Protein AF-A0A249N153-F1 (afdb_monomer)

Sequence (161 aa):
MHDLHKDFGGEIFDYTAVVDGDIEKYAGGYDWPVHRGAMLGWDNTARRLTDSRIFHGATPYGFRRWVKTILEQETRFNPGPESLMFINAWNEWAEGTYLEPDQRWGTSNLEAFASGVQAVPGIRTVRWPRARRCNPKSRPRLRGSDPVRPKRCCDLPACLA

Structure (mmCIF, N/CA/C/O backbone):
data_AF-A0A249N153-F1
#
_entry.id   AF-A0A249N153-F1
#
loop_
_atom_site.group_PDB
_atom_site.id
_atom_site.type_symbol
_atom_site.label_atom_id
_atom_site.label_alt_id
_atom_site.label_comp_id
_atom_site.label_asym_id
_atom_site.label_entity_id
_atom_site.label_seq_id
_atom_site.pdbx_PDB_ins_code
_atom_site.Cartn_x
_atom_site.Cartn_y
_atom_site.Cartn_z
_atom_site.occupancy
_atom_site.B_iso_or_equiv
_atom_site.auth_seq_id
_atom_site.auth_comp_id
_atom_site.auth_asym_id
_atom_site.auth_atom_id
_atom_site.pdbx_PDB_model_num
ATOM 1 N N . MET A 1 1 ? 6.249 -2.467 -20.787 1.00 59.00 1 MET A N 1
ATOM 2 C CA . MET A 1 1 ? 7.357 -3.148 -20.092 1.00 59.00 1 MET A CA 1
ATOM 3 C C . MET A 1 1 ? 8.399 -3.442 -21.153 1.00 59.00 1 MET A C 1
ATOM 5 O O . MET A 1 1 ? 8.244 -4.424 -21.858 1.00 59.00 1 MET A O 1
ATOM 9 N N . HIS A 1 2 ? 9.320 -2.509 -21.405 1.00 57.16 2 HIS A N 1
ATOM 10 C CA . HIS A 1 2 ? 10.109 -2.532 -22.647 1.00 57.16 2 HIS A CA 1
ATOM 11 C C . HIS A 1 2 ? 11.607 -2.816 -22.456 1.00 57.16 2 HIS A C 1
ATOM 13 O O . HIS A 1 2 ? 12.283 -2.985 -23.459 1.00 57.16 2 HIS A O 1
ATOM 19 N N . ASP A 1 3 ? 12.094 -2.995 -21.220 1.00 81.19 3 ASP A N 1
ATOM 20 C CA . ASP A 1 3 ? 13.538 -3.125 -20.941 1.00 81.19 3 ASP A CA 1
ATOM 21 C C . ASP A 1 3 ? 13.886 -4.305 -20.012 1.00 81.19 3 ASP A C 1
ATOM 23 O O . ASP A 1 3 ? 14.708 -4.181 -19.105 1.00 81.19 3 ASP A O 1
ATOM 27 N N . LEU A 1 4 ? 13.252 -5.467 -20.195 1.00 90.56 4 LEU A N 1
ATOM 28 C CA . LEU A 1 4 ? 13.702 -6.678 -19.498 1.00 90.56 4 LEU A CA 1
ATOM 29 C C . LEU A 1 4 ? 14.951 -7.252 -20.168 1.00 90.56 4 LEU A C 1
ATOM 31 O O . LEU A 1 4 ? 15.098 -7.205 -21.390 1.00 90.56 4 LEU A O 1
ATOM 35 N N . HIS A 1 5 ? 15.843 -7.833 -19.362 1.00 92.94 5 HIS A N 1
ATOM 36 C CA . HIS A 1 5 ? 16.982 -8.576 -19.889 1.00 92.94 5 HIS A CA 1
ATOM 37 C C . HIS A 1 5 ? 16.489 -9.704 -20.811 1.00 92.94 5 HIS A C 1
ATOM 39 O O . HIS A 1 5 ? 15.497 -10.363 -20.513 1.00 92.94 5 HIS A O 1
ATOM 45 N N . LYS A 1 6 ? 17.196 -9.963 -21.915 1.00 94.12 6 LYS A N 1
ATOM 46 C CA . LYS A 1 6 ? 16.813 -10.9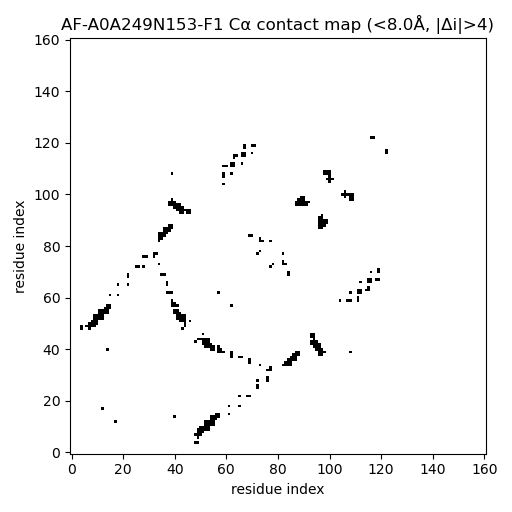94 -22.901 1.00 94.12 6 LYS A CA 1
ATOM 47 C C . LYS A 1 6 ? 16.638 -12.397 -22.295 1.00 94.12 6 LYS A C 1
ATOM 49 O O . LYS A 1 6 ? 15.819 -13.170 -22.770 1.00 94.12 6 LYS A O 1
ATOM 54 N N . ASP A 1 7 ? 17.391 -12.679 -21.234 1.00 95.50 7 ASP A N 1
ATOM 55 C CA . ASP A 1 7 ? 17.385 -13.952 -20.504 1.00 95.50 7 ASP A CA 1
ATOM 56 C C . ASP A 1 7 ? 16.558 -13.856 -19.206 1.00 95.50 7 ASP A C 1
ATOM 58 O O . ASP A 1 7 ? 16.895 -14.473 -18.197 1.00 95.50 7 ASP A O 1
ATOM 62 N N . PHE A 1 8 ? 15.532 -13.000 -19.174 1.00 96.25 8 PHE A N 1
ATOM 63 C CA . PHE A 1 8 ? 14.661 -12.850 -18.011 1.00 96.25 8 PHE A CA 1
ATOM 64 C C . PHE A 1 8 ? 13.898 -14.152 -17.729 1.00 96.25 8 PHE A C 1
ATOM 66 O O . PHE A 1 8 ? 13.105 -14.605 -18.552 1.00 96.25 8 PHE A O 1
ATOM 73 N N . GLY A 1 9 ? 14.130 -14.726 -16.550 1.00 95.88 9 GLY A N 1
ATOM 74 C CA . GLY A 1 9 ? 13.451 -15.918 -16.034 1.00 95.88 9 GLY A CA 1
ATOM 75 C C . GLY A 1 9 ? 12.702 -15.668 -14.723 1.00 95.88 9 GLY A C 1
ATOM 76 O O . GLY A 1 9 ? 12.300 -16.622 -14.065 1.00 95.88 9 GLY A O 1
ATOM 77 N N . GLY A 1 10 ? 12.559 -14.401 -14.331 1.00 96.19 10 GLY A N 1
ATOM 78 C CA . GLY A 1 10 ? 11.884 -13.982 -13.113 1.00 96.19 10 GLY A CA 1
ATOM 79 C C . GLY A 1 10 ? 10.358 -14.048 -13.199 1.00 96.19 10 GLY A C 1
ATOM 80 O O . GLY A 1 10 ? 9.770 -14.479 -14.191 1.00 96.19 10 GLY A O 1
ATOM 81 N N . GLU A 1 11 ? 9.703 -13.568 -12.146 1.00 97.25 11 GLU A N 1
ATOM 82 C CA . GLU A 1 11 ? 8.247 -13.621 -12.004 1.00 97.25 11 GLU A CA 1
ATOM 83 C C . GLU A 1 11 ? 7.636 -12.222 -12.137 1.00 97.25 11 GLU A C 1
ATOM 85 O O . GLU A 1 11 ? 8.125 -11.249 -11.552 1.00 97.25 11 GLU A O 1
ATOM 90 N N . ILE A 1 12 ? 6.536 -12.123 -12.885 1.00 97.06 12 ILE A N 1
ATOM 91 C CA . ILE A 1 12 ? 5.768 -10.887 -13.043 1.00 97.06 12 ILE A CA 1
ATOM 92 C C . ILE A 1 12 ? 4.355 -11.141 -12.530 1.00 97.06 12 ILE A C 1
ATOM 94 O O . ILE A 1 12 ? 3.633 -11.987 -13.052 1.00 97.06 12 ILE A O 1
ATOM 98 N N . PHE A 1 13 ? 3.967 -10.384 -11.513 1.00 97.62 13 PHE A N 1
ATOM 99 C CA . PHE A 1 13 ? 2.665 -10.444 -10.870 1.00 97.62 13 PHE A CA 1
ATOM 100 C C . PHE A 1 13 ? 1.839 -9.215 -11.239 1.00 97.62 13 PHE A C 1
ATOM 102 O O . PHE A 1 13 ? 2.376 -8.114 -11.379 1.00 97.62 13 PHE A O 1
ATOM 109 N N . ASP A 1 14 ? 0.525 -9.384 -11.347 1.00 98.06 14 ASP A N 1
ATOM 110 C CA . ASP A 1 14 ? -0.400 -8.256 -11.401 1.00 98.06 14 ASP A CA 1
ATOM 111 C C . ASP A 1 14 ? -0.612 -7.711 -9.982 1.00 98.06 14 ASP A C 1
ATOM 113 O O . ASP A 1 14 ? -1.054 -8.425 -9.079 1.00 98.06 14 ASP A O 1
ATOM 117 N N . TYR A 1 15 ? -0.276 -6.439 -9.770 1.00 98.25 15 TYR A N 1
ATOM 118 C CA . TYR A 1 15 ? -0.401 -5.795 -8.465 1.00 98.25 15 TYR A CA 1
ATOM 119 C C . TYR A 1 15 ? -1.853 -5.760 -7.972 1.00 98.25 15 TYR A C 1
ATOM 121 O O . TYR A 1 15 ? -2.104 -5.963 -6.787 1.00 98.25 15 TYR A O 1
ATOM 129 N N . THR A 1 16 ? -2.819 -5.536 -8.865 1.00 97.94 16 THR A N 1
ATOM 130 C CA . THR A 1 16 ? -4.242 -5.486 -8.504 1.00 97.94 16 THR A CA 1
ATOM 131 C C . THR A 1 16 ? -4.735 -6.856 -8.061 1.00 97.94 16 THR A C 1
ATOM 133 O O . THR A 1 16 ? -5.413 -6.944 -7.042 1.00 97.94 16 THR A O 1
ATOM 136 N N . ALA A 1 17 ? -4.329 -7.927 -8.746 1.00 98.19 17 ALA A N 1
ATOM 137 C CA . ALA A 1 17 ? -4.665 -9.293 -8.345 1.00 98.19 17 ALA A CA 1
ATOM 138 C C . ALA A 1 17 ? -4.102 -9.650 -6.958 1.00 98.19 17 ALA A C 1
ATOM 140 O O . ALA A 1 17 ? -4.760 -10.335 -6.178 1.00 98.19 17 ALA A O 1
ATOM 141 N N . VAL A 1 18 ? -2.907 -9.157 -6.621 1.00 97.75 18 VAL A N 1
ATOM 142 C CA . VAL A 1 18 ? -2.303 -9.345 -5.291 1.00 97.75 18 VAL A CA 1
ATOM 143 C C . VAL A 1 18 ? -3.091 -8.597 -4.215 1.00 97.75 18 VAL A C 1
ATOM 145 O O . VAL A 1 18 ? -3.376 -9.168 -3.164 1.00 97.75 18 VAL A O 1
ATOM 148 N N . VAL A 1 19 ? -3.473 -7.343 -4.483 1.00 98.12 19 VAL A N 1
ATOM 149 C CA . VAL A 1 19 ? -4.326 -6.546 -3.586 1.00 98.12 19 VAL A CA 1
ATOM 150 C C . VAL A 1 19 ? -5.670 -7.240 -3.367 1.00 98.12 19 VAL A C 1
ATOM 152 O O . VAL A 1 19 ? -6.106 -7.389 -2.228 1.00 98.12 19 VAL A O 1
ATOM 155 N N . ASP A 1 20 ? -6.321 -7.678 -4.443 1.00 98.19 20 ASP A N 1
ATOM 156 C CA . ASP A 1 20 ? -7.626 -8.335 -4.381 1.00 98.19 20 ASP A CA 1
ATOM 157 C C . ASP A 1 20 ? -7.546 -9.662 -3.620 1.00 98.19 20 ASP A C 1
ATOM 159 O O . ASP A 1 20 ? -8.369 -9.907 -2.738 1.00 98.19 20 ASP A O 1
ATOM 163 N N . GLY A 1 21 ? -6.505 -10.461 -3.873 1.00 97.88 21 GLY A N 1
ATOM 164 C CA . GLY A 1 21 ? -6.262 -11.710 -3.157 1.00 97.88 21 GLY A CA 1
ATOM 165 C C . GLY A 1 21 ? -6.005 -11.513 -1.660 1.00 97.88 21 GLY A C 1
ATOM 166 O O . GLY A 1 21 ? -6.529 -12.277 -0.851 1.00 97.88 21 GLY A O 1
ATOM 167 N N . ASP A 1 22 ? -5.245 -10.484 -1.261 1.00 96.69 22 ASP A N 1
ATOM 168 C CA . ASP A 1 22 ? -5.065 -10.144 0.161 1.00 96.69 22 ASP A CA 1
ATOM 169 C C . ASP A 1 22 ? -6.391 -9.728 0.811 1.00 96.69 22 ASP A C 1
ATOM 171 O O . ASP A 1 22 ? -6.743 -10.219 1.884 1.00 96.69 22 ASP A O 1
ATOM 175 N N . ILE A 1 23 ? -7.157 -8.857 0.149 1.00 96.81 23 ILE A N 1
ATOM 176 C CA . ILE A 1 23 ? -8.448 -8.378 0.653 1.00 96.81 23 ILE A CA 1
ATOM 177 C C . ILE A 1 23 ? -9.431 -9.537 0.836 1.00 96.81 23 ILE A C 1
ATOM 179 O O . ILE A 1 23 ? -10.084 -9.620 1.881 1.00 96.81 23 ILE A O 1
ATOM 183 N N . GLU A 1 24 ? -9.545 -10.411 -0.164 1.00 97.25 24 GLU A N 1
ATOM 184 C CA . GLU A 1 24 ? -10.463 -11.550 -0.160 1.00 97.25 24 GLU A CA 1
ATOM 185 C C . GLU A 1 24 ? -10.084 -12.566 0.916 1.00 97.25 24 GLU A C 1
ATOM 187 O O . GLU A 1 24 ? -10.941 -12.976 1.702 1.00 97.25 24 GLU A O 1
ATOM 192 N N . LYS A 1 25 ? -8.791 -12.901 1.021 1.00 95.00 25 LYS A N 1
ATOM 193 C CA . LYS A 1 25 ? -8.272 -13.859 2.005 1.00 95.00 25 LYS A CA 1
ATOM 194 C C . LYS A 1 25 ? -8.699 -13.530 3.436 1.00 95.00 25 LYS A C 1
ATOM 196 O O . LYS A 1 25 ? -8.929 -14.443 4.223 1.00 95.00 25 LYS A O 1
ATOM 201 N N . TYR A 1 26 ? -8.813 -12.245 3.767 1.00 93.75 26 TYR A N 1
ATOM 202 C CA . TYR A 1 26 ? -9.127 -11.775 5.118 1.00 93.75 26 TYR A CA 1
ATOM 203 C C . TYR A 1 26 ? -10.515 -11.135 5.245 1.00 93.75 26 TYR A C 1
ATOM 205 O O . TYR A 1 26 ? -10.825 -10.493 6.251 1.00 93.75 26 TYR A O 1
ATOM 213 N N . ALA A 1 27 ? -11.392 -11.326 4.255 1.00 94.38 27 ALA A N 1
ATOM 214 C CA . ALA A 1 27 ? -12.756 -10.798 4.283 1.00 94.38 27 ALA A CA 1
ATOM 215 C C . ALA A 1 27 ? -13.592 -11.348 5.454 1.00 94.38 27 ALA A C 1
ATOM 217 O O . ALA A 1 27 ? -14.463 -10.641 5.968 1.00 94.38 27 ALA A O 1
ATOM 218 N N . GLY A 1 28 ? -13.311 -12.584 5.882 1.00 94.00 28 GLY A N 1
ATOM 219 C CA . GLY A 1 28 ? -13.979 -13.265 6.996 1.00 94.00 28 GLY A CA 1
ATOM 220 C C . GLY A 1 28 ? -13.344 -13.049 8.375 1.00 94.00 28 GLY A C 1
ATOM 221 O O . GLY A 1 28 ? -13.885 -13.553 9.355 1.00 94.00 28 GLY A O 1
ATOM 222 N N . GLY A 1 29 ? -12.235 -12.309 8.468 1.00 90.75 29 GLY A N 1
ATOM 223 C CA . GLY A 1 29 ? -11.448 -12.170 9.694 1.00 90.75 29 GLY A CA 1
ATOM 224 C C . GLY A 1 29 ? -10.289 -13.164 9.779 1.00 90.75 29 GLY A C 1
ATOM 225 O O . GLY A 1 29 ? -9.799 -13.645 8.756 1.00 90.75 29 GLY A O 1
ATOM 226 N N . TYR A 1 30 ? -9.825 -13.429 11.000 1.00 84.62 30 TYR A N 1
ATOM 227 C CA . TYR A 1 30 ? -8.626 -14.219 11.277 1.00 84.62 30 TYR A CA 1
ATOM 228 C C . TYR A 1 30 ? -8.856 -15.136 12.485 1.00 84.62 30 TYR A C 1
ATOM 230 O O . TYR A 1 30 ? -9.528 -14.737 13.435 1.00 84.62 30 TYR A O 1
ATOM 238 N N . ASP A 1 31 ? -8.240 -16.320 12.487 1.00 87.44 31 ASP A N 1
ATOM 239 C CA . ASP A 1 31 ? -8.285 -17.245 13.634 1.00 87.44 31 ASP A CA 1
ATOM 240 C C . ASP A 1 31 ? -7.428 -16.757 14.824 1.00 87.44 31 ASP A C 1
ATOM 242 O O . ASP A 1 31 ? -7.630 -17.163 15.968 1.00 87.44 31 ASP A O 1
ATOM 246 N N . TRP A 1 32 ? -6.469 -15.866 14.561 1.00 87.81 32 TRP A N 1
ATOM 247 C CA . TRP A 1 32 ? -5.619 -15.181 15.538 1.00 87.81 32 TRP A CA 1
ATOM 248 C C . TRP A 1 32 ? -5.360 -13.741 15.072 1.00 87.81 32 TRP A C 1
ATOM 250 O O . TRP A 1 32 ? -5.467 -13.478 13.875 1.00 87.81 32 TRP A O 1
ATOM 260 N N . PRO A 1 33 ? -4.988 -12.797 15.958 1.00 85.12 33 PRO A N 1
ATOM 261 C CA . PRO A 1 33 ? -4.707 -11.424 15.545 1.00 85.12 33 PRO A CA 1
ATOM 262 C C . PRO A 1 33 ? -3.607 -11.361 14.475 1.00 85.12 33 PRO A C 1
ATOM 264 O O . PRO A 1 33 ? -2.473 -11.790 14.700 1.00 85.12 33 PRO A O 1
ATOM 267 N N . VAL A 1 34 ? -3.947 -10.826 13.301 1.00 89.19 34 VAL A N 1
ATOM 268 C CA . VAL A 1 34 ? -3.014 -10.574 12.194 1.00 89.19 34 VAL A CA 1
ATOM 269 C C . VAL A 1 34 ? -3.011 -9.085 11.891 1.00 89.19 34 VAL A C 1
ATOM 271 O O . VAL A 1 34 ? -4.026 -8.540 11.471 1.00 89.19 34 VAL A O 1
ATOM 274 N N . HIS A 1 35 ? -1.848 -8.454 12.034 1.00 92.69 35 HIS A N 1
ATOM 275 C CA . HIS A 1 35 ? -1.616 -7.081 11.597 1.00 92.69 35 HIS A CA 1
ATOM 276 C C . HIS A 1 35 ? -0.980 -7.097 10.212 1.00 92.69 35 HIS A C 1
ATOM 278 O O . HIS A 1 35 ? 0.125 -7.613 10.022 1.00 92.69 35 HIS A O 1
ATOM 284 N N . ARG A 1 36 ? -1.691 -6.559 9.225 1.00 94.56 36 ARG A N 1
ATOM 285 C CA . ARG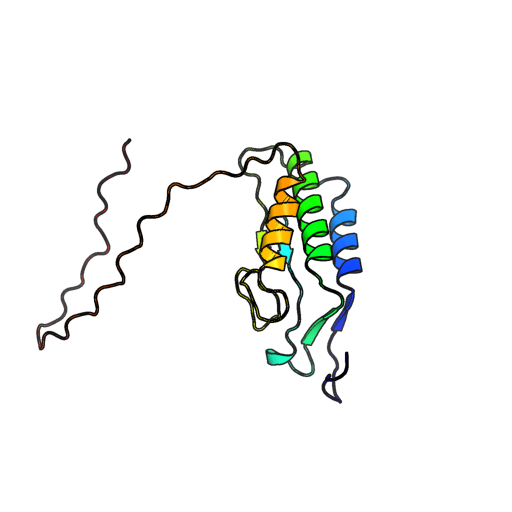 A 1 36 ? -1.266 -6.614 7.823 1.00 94.56 36 ARG A CA 1
ATOM 286 C C . ARG A 1 36 ? -0.412 -5.427 7.432 1.00 94.56 36 ARG A C 1
ATOM 288 O O . ARG A 1 36 ? -0.384 -4.400 8.108 1.00 94.56 36 ARG A O 1
ATOM 295 N N . GLY A 1 37 ? 0.269 -5.572 6.303 1.00 95.69 37 GLY A N 1
ATOM 296 C CA . GLY A 1 37 ? 0.970 -4.469 5.679 1.00 95.69 37 GLY A CA 1
ATOM 297 C C . GLY A 1 37 ? 0.674 -4.343 4.199 1.00 95.69 37 GLY A C 1
ATOM 298 O O . GLY A 1 37 ? 0.362 -5.326 3.536 1.00 95.69 37 GLY A O 1
ATOM 299 N N . ALA A 1 38 ? 0.795 -3.117 3.699 1.00 97.94 38 ALA A N 1
ATOM 300 C CA . ALA A 1 38 ? 0.706 -2.813 2.277 1.00 97.94 38 ALA A CA 1
ATOM 301 C C . ALA A 1 38 ? 2.080 -2.407 1.737 1.00 97.94 38 ALA A C 1
ATOM 303 O O . ALA A 1 38 ? 2.860 -1.738 2.422 1.00 97.94 38 ALA A O 1
ATOM 304 N N . MET 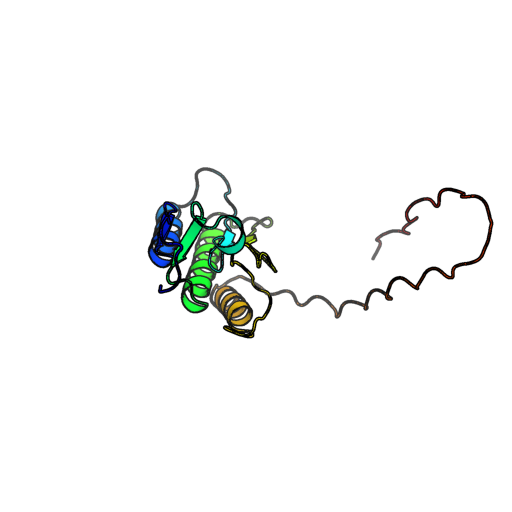A 1 39 ? 2.346 -2.771 0.485 1.00 97.38 39 MET A N 1
ATOM 305 C CA . MET A 1 39 ? 3.480 -2.263 -0.288 1.00 97.38 39 MET A CA 1
ATOM 306 C C . MET A 1 39 ? 2.996 -1.391 -1.444 1.00 97.38 39 MET A C 1
ATOM 308 O O . MET A 1 39 ? 1.863 -1.538 -1.903 1.00 97.38 39 MET A O 1
ATOM 312 N N . LEU A 1 40 ? 3.844 -0.483 -1.921 1.00 97.19 40 LEU A N 1
ATOM 313 C CA . LEU A 1 40 ? 3.476 0.500 -2.948 1.00 97.19 40 LEU A CA 1
ATOM 314 C C . LEU A 1 40 ? 3.699 -0.007 -4.373 1.00 97.19 40 LEU A C 1
ATOM 316 O O . LEU A 1 40 ? 3.134 0.534 -5.317 1.00 97.19 40 LEU A O 1
ATOM 320 N N . GLY A 1 41 ? 4.519 -1.041 -4.504 1.00 96.50 41 GLY A N 1
ATOM 321 C CA . GLY A 1 41 ? 4.935 -1.692 -5.734 1.00 96.50 41 GLY A CA 1
ATOM 322 C C . GLY A 1 41 ? 6.040 -2.682 -5.396 1.00 96.50 41 GLY A C 1
ATOM 323 O O . GLY A 1 41 ? 6.341 -2.881 -4.221 1.00 96.50 41 GLY A O 1
ATOM 324 N N . TRP A 1 42 ? 6.623 -3.317 -6.404 1.00 97.31 42 TRP A N 1
ATOM 325 C CA . TRP A 1 42 ? 7.848 -4.086 -6.224 1.00 97.31 42 TRP A CA 1
ATOM 326 C C . TRP A 1 42 ? 8.502 -4.318 -7.582 1.00 97.31 42 TRP A C 1
ATOM 328 O O . TRP A 1 42 ? 7.852 -4.795 -8.511 1.00 97.31 42 TRP A O 1
ATOM 338 N N . ASP A 1 43 ? 9.774 -3.984 -7.701 1.00 96.12 43 ASP A N 1
ATOM 339 C CA . ASP A 1 43 ? 10.618 -4.298 -8.845 1.00 96.12 43 ASP A CA 1
ATOM 340 C C . ASP A 1 43 ? 12.070 -4.330 -8.368 1.00 96.12 43 ASP A C 1
ATOM 342 O O . ASP A 1 43 ? 12.647 -3.301 -8.015 1.00 96.12 43 ASP A O 1
ATOM 346 N N . ASN A 1 44 ? 12.658 -5.524 -8.343 1.00 96.12 44 ASN A N 1
ATOM 347 C CA . ASN A 1 44 ? 14.038 -5.722 -7.908 1.00 96.12 44 ASN A CA 1
ATOM 348 C C . ASN A 1 44 ? 14.982 -6.151 -9.033 1.00 96.12 44 ASN A C 1
ATOM 350 O O . ASN A 1 44 ? 16.059 -6.704 -8.781 1.00 96.12 44 ASN A O 1
ATOM 354 N N . THR A 1 45 ? 14.612 -5.841 -10.279 1.00 95.25 45 THR A N 1
ATOM 355 C CA . THR A 1 45 ? 15.462 -6.019 -11.468 1.00 95.25 45 THR A CA 1
ATOM 356 C C . THR A 1 45 ? 16.828 -5.355 -11.304 1.00 95.25 45 THR A C 1
ATOM 358 O O . THR A 1 45 ? 17.833 -5.939 -11.697 1.00 95.25 45 THR A O 1
ATOM 361 N N . ALA A 1 46 ? 16.908 -4.197 -10.639 1.00 92.50 46 ALA A N 1
ATOM 362 C CA . ALA A 1 46 ? 18.170 -3.497 -10.387 1.00 92.50 46 ALA A CA 1
ATOM 363 C C . ALA A 1 46 ? 19.197 -4.332 -9.593 1.00 92.50 46 ALA A C 1
ATOM 365 O O . ALA A 1 46 ? 20.401 -4.150 -9.767 1.00 92.50 46 ALA A O 1
ATOM 366 N N . ARG A 1 47 ? 18.738 -5.247 -8.727 1.00 93.88 47 ARG A N 1
ATOM 367 C CA . ARG A 1 47 ? 19.601 -6.130 -7.921 1.00 93.88 47 ARG A CA 1
ATOM 368 C C . ARG A 1 47 ? 19.718 -7.537 -8.496 1.00 93.88 47 ARG A C 1
ATOM 370 O O . ARG A 1 47 ? 20.765 -8.161 -8.350 1.00 93.88 47 ARG A O 1
ATOM 377 N N . ARG A 1 48 ? 18.638 -8.053 -9.088 1.00 94.62 48 ARG A N 1
ATOM 378 C CA . ARG A 1 48 ? 18.516 -9.472 -9.460 1.00 94.62 48 ARG A CA 1
ATOM 379 C C . ARG A 1 48 ? 18.534 -9.740 -10.961 1.00 94.62 48 ARG A C 1
ATOM 381 O O . ARG A 1 48 ? 18.683 -10.894 -11.347 1.00 94.62 48 ARG A O 1
ATOM 388 N N . LEU A 1 49 ? 18.424 -8.700 -11.788 1.00 93.69 49 LEU A N 1
ATOM 389 C CA . LEU A 1 49 ? 18.433 -8.742 -13.253 1.00 93.69 49 LEU A CA 1
ATOM 390 C C . LEU A 1 49 ? 17.471 -9.786 -13.839 1.00 93.69 49 LEU A C 1
ATOM 392 O O . LEU A 1 49 ? 16.316 -9.476 -14.106 1.00 93.69 49 LEU A O 1
ATOM 396 N N . THR A 1 50 ? 17.953 -11.007 -14.068 1.00 96.00 50 THR A N 1
ATOM 397 C CA . THR A 1 50 ? 17.222 -12.085 -14.741 1.00 96.00 50 THR A CA 1
ATOM 398 C C . THR A 1 50 ? 16.324 -12.897 -13.816 1.00 96.00 50 THR A C 1
ATOM 400 O O . THR A 1 50 ? 15.385 -13.508 -14.310 1.00 96.00 50 THR A O 1
ATOM 403 N N . ASP A 1 51 ? 16.580 -12.897 -12.507 1.00 96.19 51 ASP A N 1
ATOM 404 C CA . ASP A 1 51 ? 15.833 -13.664 -11.496 1.00 96.19 51 ASP A CA 1
ATOM 405 C C . ASP A 1 51 ? 15.125 -12.719 -10.510 1.00 96.19 51 ASP A C 1
ATOM 407 O O . ASP A 1 51 ? 15.255 -12.808 -9.287 1.00 96.19 51 ASP A O 1
ATOM 411 N N . SER A 1 52 ? 14.452 -11.705 -11.052 1.00 96.19 52 SER A N 1
ATOM 412 C CA . SER A 1 52 ? 13.752 -10.686 -10.274 1.00 96.19 52 SER A CA 1
ATOM 413 C C . SER A 1 52 ? 12.264 -10.993 -10.126 1.00 96.19 52 SER A C 1
ATOM 415 O O . SER A 1 52 ? 11.677 -11.767 -10.879 1.00 96.19 52 SER A O 1
ATOM 417 N N . ARG A 1 53 ? 11.624 -10.318 -9.176 1.00 96.62 53 ARG A N 1
ATOM 418 C CA . ARG A 1 53 ? 10.170 -10.273 -9.035 1.00 96.62 53 ARG A CA 1
ATOM 419 C C . ARG A 1 53 ? 9.683 -8.874 -9.343 1.00 96.62 53 ARG A C 1
ATOM 421 O O . ARG A 1 53 ? 10.286 -7.902 -8.890 1.00 96.62 53 ARG A O 1
ATOM 428 N N . ILE A 1 54 ? 8.597 -8.783 -10.098 1.00 97.31 54 ILE A N 1
ATOM 429 C CA . ILE A 1 54 ? 8.011 -7.514 -10.518 1.00 97.31 54 ILE A CA 1
ATOM 430 C C . ILE A 1 54 ? 6.511 -7.560 -10.260 1.00 97.31 54 ILE A C 1
ATOM 432 O O . ILE A 1 54 ? 5.837 -8.498 -10.668 1.00 97.31 54 ILE A O 1
ATOM 436 N N . PHE A 1 55 ? 5.979 -6.537 -9.605 1.00 97.50 55 PHE A N 1
ATOM 437 C CA . PHE A 1 55 ? 4.552 -6.356 -9.374 1.00 97.50 55 PHE A CA 1
ATOM 438 C C . PHE A 1 55 ? 4.083 -5.213 -10.267 1.00 97.50 55 PHE A C 1
ATOM 440 O O . PHE A 1 55 ? 4.228 -4.028 -9.960 1.00 97.50 55 PHE A O 1
ATOM 447 N N . HIS A 1 56 ? 3.569 -5.590 -11.430 1.00 96.75 56 HIS A N 1
ATOM 448 C CA . HIS A 1 56 ? 3.198 -4.676 -12.492 1.00 96.75 56 HIS A CA 1
ATOM 449 C C . HIS A 1 56 ? 1.824 -4.043 -12.232 1.00 96.75 56 HIS A C 1
ATOM 451 O O . HIS A 1 56 ? 0.920 -4.676 -11.695 1.00 96.75 56 HIS A O 1
ATOM 457 N N . GLY A 1 57 ? 1.656 -2.780 -12.634 1.00 96.38 57 GLY A N 1
ATOM 458 C CA . GLY A 1 57 ? 0.395 -2.045 -12.463 1.00 96.38 57 GLY A CA 1
ATOM 459 C C . GLY A 1 57 ? 0.220 -1.369 -11.099 1.00 96.38 57 GLY A C 1
ATOM 460 O O . GLY A 1 57 ? -0.854 -0.843 -10.811 1.00 96.38 57 GLY A O 1
ATOM 461 N N . ALA A 1 58 ? 1.264 -1.336 -10.269 1.00 97.00 58 ALA A N 1
ATOM 462 C CA . ALA A 1 58 ? 1.229 -0.626 -8.999 1.00 97.00 58 ALA A CA 1
ATOM 463 C C . ALA A 1 58 ? 1.063 0.893 -9.205 1.00 97.00 58 ALA A C 1
ATOM 465 O O . ALA A 1 58 ? 1.762 1.514 -10.013 1.00 97.00 58 ALA A O 1
ATOM 466 N N . THR A 1 59 ? 0.111 1.492 -8.488 1.00 97.62 59 THR A N 1
ATOM 467 C CA . THR A 1 59 ? -0.216 2.925 -8.567 1.00 97.62 59 THR A CA 1
ATOM 468 C C . THR A 1 59 ? -0.580 3.471 -7.186 1.00 97.62 59 THR A C 1
ATOM 470 O O . T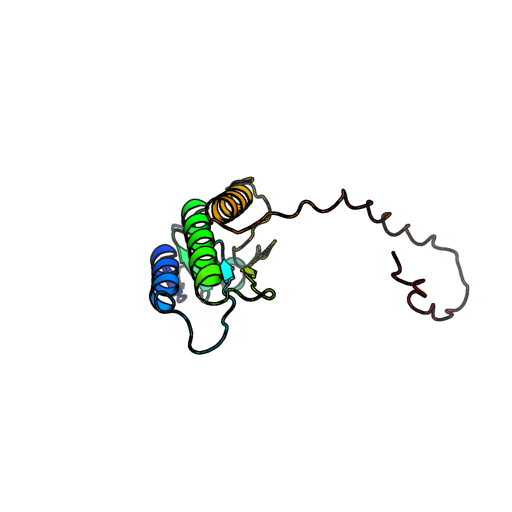HR A 1 59 ? -1.082 2.709 -6.351 1.00 97.62 59 THR A O 1
ATOM 473 N N . PRO A 1 60 ? -0.455 4.794 -6.952 1.00 97.94 60 PRO A N 1
ATOM 474 C CA . PRO A 1 60 ? -0.954 5.416 -5.723 1.00 97.94 60 PRO A CA 1
ATOM 475 C C . PRO A 1 60 ? -2.443 5.122 -5.465 1.00 97.94 60 PRO A C 1
ATOM 477 O O . PRO A 1 60 ? -2.864 4.976 -4.320 1.00 97.94 60 PRO A O 1
ATOM 480 N N . TYR A 1 61 ? -3.249 4.972 -6.524 1.00 97.81 61 TYR A N 1
ATOM 481 C CA . TYR A 1 61 ? -4.662 4.601 -6.414 1.00 97.81 61 TYR A CA 1
ATOM 482 C C . TYR A 1 61 ? -4.856 3.178 -5.869 1.00 97.81 61 TYR A C 1
ATOM 484 O O . TYR A 1 61 ? -5.621 2.980 -4.921 1.00 97.81 61 TYR A O 1
ATOM 492 N N . GLY A 1 62 ? -4.141 2.197 -6.432 1.00 98.06 62 GLY A N 1
ATOM 493 C CA . GLY A 1 62 ? -4.165 0.813 -5.952 1.00 98.06 62 GLY A CA 1
ATOM 494 C C . GLY A 1 62 ? -3.679 0.706 -4.506 1.00 98.06 62 GLY A C 1
ATOM 495 O O . GLY A 1 62 ? -4.337 0.082 -3.676 1.00 98.06 62 GLY A O 1
ATOM 496 N N . PHE A 1 63 ? -2.598 1.415 -4.176 1.00 98.44 63 PHE A N 1
ATOM 497 C CA . PHE A 1 63 ? -2.073 1.488 -2.814 1.00 98.44 63 PHE A CA 1
ATOM 498 C C . PHE A 1 63 ? -3.086 2.094 -1.830 1.00 98.44 63 PHE A C 1
ATOM 500 O O . PHE A 1 63 ? -3.345 1.512 -0.777 1.00 98.44 63 PHE A O 1
ATOM 507 N N . ARG A 1 64 ? -3.743 3.210 -2.187 1.00 98.50 64 ARG A N 1
ATOM 508 C CA . ARG A 1 64 ? -4.817 3.809 -1.373 1.00 98.50 64 ARG A CA 1
ATOM 509 C C . ARG A 1 64 ? -5.943 2.813 -1.097 1.00 98.50 64 ARG A C 1
ATOM 511 O O . ARG A 1 64 ? -6.428 2.747 0.033 1.00 98.50 64 ARG A O 1
ATOM 518 N N . ARG A 1 65 ? -6.394 2.083 -2.126 1.00 98.50 65 ARG A N 1
ATOM 519 C CA . ARG A 1 65 ? -7.445 1.061 -1.995 1.00 98.50 65 ARG A CA 1
ATOM 520 C C . ARG A 1 65 ? -7.017 -0.006 -0.991 1.00 98.50 65 ARG A C 1
ATOM 522 O O . ARG A 1 65 ? -7.776 -0.289 -0.070 1.00 98.50 65 ARG A O 1
ATOM 529 N N . TRP A 1 66 ? -5.798 -0.521 -1.128 1.00 98.44 66 TRP A N 1
ATOM 530 C CA . TRP A 1 66 ? -5.277 -1.551 -0.235 1.00 98.44 66 TRP A CA 1
ATOM 531 C C . TRP A 1 66 ? -5.193 -1.070 1.218 1.00 98.44 66 TRP A C 1
ATOM 533 O O . TRP A 1 66 ? -5.715 -1.733 2.111 1.00 98.44 66 TRP A O 1
ATOM 543 N N . VAL A 1 67 ? -4.633 0.124 1.451 1.00 98.38 67 VAL A N 1
ATOM 544 C CA . VAL A 1 67 ? -4.536 0.738 2.788 1.00 98.38 67 VAL A CA 1
ATOM 545 C C . VAL A 1 67 ? -5.911 0.882 3.429 1.00 98.38 67 VAL A C 1
ATOM 547 O O . VAL A 1 67 ? -6.116 0.428 4.553 1.00 98.38 67 VAL A O 1
ATOM 550 N N . LYS A 1 68 ? -6.866 1.488 2.713 1.00 98.06 68 LYS A N 1
ATOM 551 C CA . LYS A 1 68 ? -8.227 1.688 3.220 1.00 98.06 68 LYS A CA 1
ATOM 552 C C . LYS A 1 68 ? -8.853 0.356 3.639 1.00 98.06 68 LYS A C 1
ATOM 554 O O . LYS A 1 68 ? -9.374 0.256 4.744 1.00 98.06 68 LYS A O 1
ATOM 559 N N . THR A 1 69 ? -8.789 -0.660 2.780 1.00 97.69 69 THR A N 1
ATOM 560 C CA . THR A 1 69 ? -9.442 -1.944 3.057 1.00 97.69 69 THR A CA 1
ATOM 561 C C . THR A 1 69 ? -8.750 -2.726 4.169 1.00 97.69 69 THR A C 1
ATOM 563 O O . THR A 1 69 ? -9.446 -3.327 4.989 1.00 97.69 69 THR A O 1
ATOM 566 N N . ILE A 1 70 ? -7.414 -2.662 4.267 1.00 97.06 70 ILE A N 1
ATOM 567 C CA . ILE A 1 70 ? -6.699 -3.234 5.413 1.00 97.06 70 ILE A CA 1
ATOM 568 C C . ILE A 1 70 ? -7.220 -2.615 6.709 1.00 97.06 70 ILE A C 1
ATOM 570 O O . ILE A 1 70 ? -7.613 -3.350 7.608 1.00 97.06 70 ILE A O 1
ATOM 574 N N . LEU A 1 71 ? -7.284 -1.285 6.783 1.00 95.94 71 LEU A N 1
ATOM 575 C CA . LEU A 1 71 ? -7.733 -0.559 7.971 1.00 95.94 71 LEU A CA 1
ATOM 576 C C . LEU A 1 71 ? -9.212 -0.818 8.319 1.00 95.94 71 LEU A C 1
ATOM 578 O O . LEU A 1 71 ? -9.556 -0.936 9.494 1.00 95.94 71 LEU A O 1
ATOM 582 N N . GLU A 1 72 ? -10.098 -0.954 7.331 1.00 95.00 72 GLU A N 1
ATOM 583 C CA . GLU A 1 72 ? -11.509 -1.314 7.564 1.00 95.00 72 GLU A CA 1
ATOM 584 C C . GLU A 1 72 ? -11.655 -2.712 8.174 1.00 95.00 72 GLU A C 1
ATOM 586 O O . GLU A 1 72 ? -12.411 -2.919 9.121 1.00 95.00 72 GLU A O 1
ATOM 591 N N . GLN A 1 73 ? -10.918 -3.686 7.650 1.00 94.31 73 GLN A N 1
ATOM 592 C CA . GLN A 1 73 ? -10.925 -5.051 8.175 1.00 94.31 73 GLN A CA 1
ATOM 593 C C . GLN A 1 73 ? -10.204 -5.131 9.530 1.00 94.31 73 GLN A C 1
ATOM 595 O O . GLN A 1 73 ? -10.660 -5.834 10.426 1.00 94.31 73 GLN A O 1
ATOM 600 N N . GLU A 1 74 ? -9.125 -4.374 9.716 1.00 93.25 74 GLU A N 1
ATOM 601 C CA . GLU A 1 74 ? -8.381 -4.297 10.973 1.00 93.25 74 GLU A CA 1
ATOM 602 C C . GLU A 1 74 ? -9.256 -3.732 12.101 1.00 93.25 74 GLU A C 1
ATOM 604 O O . GLU A 1 74 ? -9.379 -4.351 13.152 1.00 93.25 74 GLU A O 1
ATOM 609 N N . THR A 1 75 ? -9.952 -2.616 11.866 1.00 91.50 75 THR A N 1
ATOM 610 C CA . THR A 1 75 ? -10.871 -2.032 12.863 1.00 91.50 75 THR A CA 1
ATOM 611 C C . THR A 1 75 ? -12.051 -2.951 13.187 1.00 91.50 75 THR A C 1
ATOM 613 O O . THR A 1 75 ? -12.573 -2.912 14.301 1.00 91.50 75 THR A O 1
ATOM 616 N N . ARG A 1 76 ? -12.464 -3.801 12.239 1.00 91.88 76 ARG A N 1
ATOM 617 C CA . ARG A 1 76 ? -13.548 -4.773 12.423 1.00 91.88 76 ARG A CA 1
ATOM 618 C C . ARG A 1 76 ? -13.120 -6.014 13.205 1.00 91.88 76 ARG A C 1
ATOM 620 O O . ARG A 1 76 ? -13.889 -6.486 14.038 1.00 91.88 76 ARG A O 1
ATOM 627 N N . PHE A 1 77 ? -11.950 -6.570 12.899 1.00 91.62 77 PHE A N 1
ATOM 628 C CA . PHE A 1 77 ? -11.532 -7.885 13.395 1.00 91.62 77 PHE A CA 1
ATOM 629 C C . PHE A 1 77 ? -10.484 -7.816 14.514 1.00 91.62 77 PHE A C 1
ATOM 631 O O . PHE A 1 77 ? -10.402 -8.748 15.307 1.00 91.62 77 PHE A O 1
ATOM 638 N N . ASN A 1 78 ? -9.761 -6.699 14.646 1.00 89.44 78 ASN A N 1
ATOM 639 C CA . ASN A 1 78 ? -8.784 -6.435 15.705 1.00 89.44 78 ASN A CA 1
ATOM 640 C C . ASN A 1 78 ? -9.113 -5.120 16.458 1.00 89.44 78 ASN A C 1
ATOM 642 O O . ASN A 1 78 ? -8.282 -4.214 16.500 1.00 89.44 78 ASN A O 1
ATOM 646 N N . PRO A 1 79 ? -10.298 -4.971 17.092 1.00 82.31 79 PRO A N 1
ATOM 647 C CA . PRO A 1 79 ? -10.736 -3.704 17.702 1.00 82.31 79 PRO A CA 1
ATOM 648 C C . PRO A 1 79 ? -9.986 -3.323 18.995 1.00 82.31 79 PRO A C 1
ATOM 650 O O . PRO A 1 79 ? -10.346 -2.352 19.663 1.00 82.31 79 PRO A O 1
ATOM 653 N N . GLY A 1 80 ? -8.984 -4.107 19.397 1.00 82.69 80 GLY A N 1
ATOM 654 C CA . GLY A 1 80 ? -8.195 -3.858 20.596 1.00 82.69 80 GLY A CA 1
ATOM 655 C C . GLY A 1 80 ? -7.314 -2.604 20.489 1.00 82.69 80 GLY A C 1
ATOM 656 O O . GLY A 1 80 ? -7.043 -2.111 19.393 1.00 82.69 80 GLY A O 1
ATOM 657 N N . PRO A 1 81 ? -6.807 -2.096 21.626 1.00 78.31 81 PRO A N 1
ATOM 658 C CA . PRO A 1 81 ? -5.946 -0.909 21.658 1.00 78.31 81 PRO A CA 1
ATOM 659 C C . PRO A 1 81 ? -4.589 -1.102 20.956 1.00 78.31 81 PRO A C 1
ATOM 661 O O . PRO A 1 81 ? -3.893 -0.122 20.705 1.00 78.31 81 PRO A O 1
ATOM 664 N N . GLU A 1 82 ? -4.217 -2.342 20.635 1.00 80.94 82 GLU A N 1
ATOM 665 C CA . GLU A 1 82 ? -2.938 -2.728 20.024 1.00 80.94 82 GLU A CA 1
ATOM 666 C C . GLU A 1 82 ? -3.047 -2.964 18.508 1.00 80.94 82 GLU A C 1
ATOM 668 O O . GLU A 1 82 ? -2.234 -3.668 17.920 1.00 80.94 82 GLU A O 1
ATOM 673 N N . SER A 1 83 ? -4.061 -2.393 17.855 1.00 86.88 83 SER A N 1
ATOM 674 C CA . SER A 1 83 ? -4.232 -2.506 16.407 1.00 86.88 83 SER A CA 1
ATOM 675 C C . SER A 1 83 ? -3.092 -1.822 15.639 1.00 86.88 83 SER A C 1
ATOM 677 O O . SER A 1 83 ? -2.736 -0.670 15.907 1.00 86.88 83 SER A O 1
ATOM 679 N N . LEU A 1 84 ? -2.521 -2.534 14.664 1.00 91.56 84 LEU A N 1
ATOM 680 C CA . LEU A 1 84 ? -1.371 -2.094 13.880 1.00 91.56 84 LEU A CA 1
ATOM 681 C C . LEU A 1 84 ? -1.577 -2.375 12.390 1.00 91.56 84 LEU A C 1
ATOM 683 O O . LEU A 1 84 ? -2.191 -3.360 11.988 1.00 91.56 84 LEU A O 1
ATOM 687 N N . MET A 1 85 ? -0.975 -1.522 11.564 1.00 94.38 85 MET A N 1
ATOM 688 C CA . MET A 1 85 ? -0.794 -1.746 10.135 1.00 94.38 85 MET A CA 1
ATOM 689 C C . MET A 1 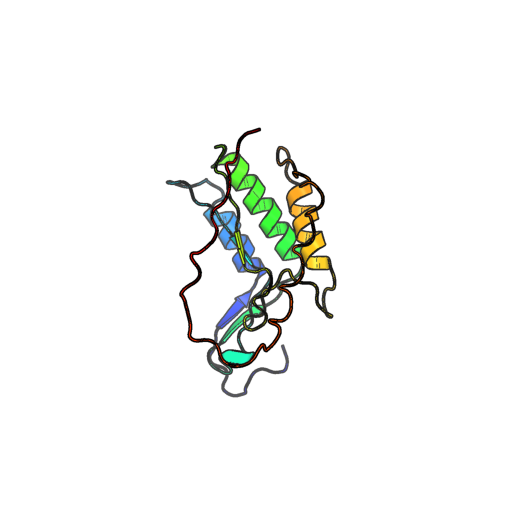85 ? 0.644 -1.387 9.761 1.00 94.38 85 MET A C 1
ATOM 691 O O . MET A 1 85 ? 1.168 -0.358 10.191 1.00 94.38 85 MET A O 1
ATOM 695 N N . PHE A 1 86 ? 1.270 -2.209 8.928 1.00 96.94 86 PHE A N 1
ATOM 696 C CA . PHE A 1 86 ? 2.618 -1.976 8.422 1.00 96.94 86 PHE A CA 1
ATOM 697 C C . PHE A 1 86 ? 2.593 -1.358 7.020 1.00 96.94 86 PHE A C 1
ATOM 699 O O . PHE A 1 86 ? 1.697 -1.607 6.218 1.00 96.94 86 PHE A O 1
ATOM 706 N N . ILE A 1 87 ? 3.611 -0.567 6.696 1.00 97.38 87 ILE A N 1
ATOM 707 C CA . ILE A 1 87 ? 3.842 -0.084 5.333 1.00 97.38 87 ILE A CA 1
ATOM 708 C C . ILE A 1 87 ? 5.249 -0.495 4.934 1.00 97.38 87 ILE A C 1
ATOM 710 O O . ILE A 1 87 ? 6.214 -0.154 5.618 1.00 97.38 87 ILE A O 1
ATOM 714 N N . ASN A 1 88 ? 5.354 -1.228 3.831 1.00 96.75 88 ASN A N 1
ATOM 715 C CA . ASN A 1 88 ? 6.622 -1.637 3.251 1.00 96.75 88 ASN A CA 1
ATOM 716 C C . ASN A 1 88 ? 6.888 -0.818 1.980 1.00 96.75 88 ASN A C 1
ATOM 718 O O . ASN A 1 88 ? 6.291 -1.087 0.945 1.00 96.75 88 ASN A O 1
ATOM 722 N N . ALA A 1 89 ? 7.743 0.195 1.986 1.00 96.69 89 ALA A N 1
ATOM 723 C CA . ALA A 1 89 ? 8.541 0.723 3.092 1.00 96.69 89 ALA A CA 1
ATOM 724 C C . ALA A 1 89 ? 8.508 2.253 3.065 1.00 96.69 89 ALA A C 1
ATOM 726 O O . ALA A 1 89 ? 7.900 2.858 2.182 1.00 96.69 89 ALA A O 1
ATOM 727 N N . TRP A 1 90 ? 9.221 2.899 3.992 1.00 96.44 90 TRP A N 1
ATOM 728 C CA . TRP A 1 90 ? 9.552 4.311 3.806 1.00 96.44 90 TRP A CA 1
ATOM 729 C C . TRP A 1 90 ? 10.407 4.505 2.541 1.00 96.44 90 TRP A C 1
ATOM 731 O O . TRP A 1 90 ? 10.039 5.309 1.691 1.00 96.44 90 TRP A O 1
ATOM 741 N N . ASN A 1 91 ? 11.493 3.742 2.375 1.00 96.31 91 ASN A N 1
ATOM 742 C CA . ASN A 1 91 ? 12.510 3.998 1.348 1.00 96.31 91 ASN A CA 1
ATOM 743 C C . ASN A 1 91 ? 13.249 2.738 0.837 1.00 96.31 91 ASN A C 1
ATOM 745 O O . ASN A 1 91 ? 14.476 2.756 0.715 1.00 96.31 91 ASN A O 1
ATOM 749 N N . GLU A 1 92 ? 12.545 1.651 0.499 1.00 96.12 92 GLU A N 1
ATOM 750 C CA . GLU A 1 92 ? 13.177 0.476 -0.134 1.00 96.12 92 GLU A CA 1
ATOM 751 C C . GLU A 1 92 ? 13.264 0.659 -1.657 1.00 96.12 92 GLU A C 1
ATOM 753 O O . GLU A 1 92 ? 12.597 0.011 -2.466 1.00 96.12 92 GLU A O 1
ATOM 758 N N . TRP A 1 93 ? 14.113 1.603 -2.051 1.00 95.12 93 TRP A N 1
ATOM 759 C CA . TRP A 1 93 ? 14.296 2.016 -3.440 1.00 95.12 93 TRP A CA 1
ATOM 760 C C . TRP A 1 93 ? 14.736 0.891 -4.368 1.00 95.12 93 TRP A C 1
ATOM 762 O O . TRP A 1 93 ? 14.303 0.825 -5.514 1.00 95.12 93 TRP A O 1
ATOM 772 N N . ALA A 1 94 ? 15.592 0.001 -3.883 1.00 93.94 94 ALA A N 1
ATOM 773 C CA . ALA A 1 94 ? 16.190 -1.032 -4.714 1.00 93.94 94 ALA A CA 1
ATOM 774 C C . ALA A 1 94 ? 15.287 -2.259 -4.929 1.00 93.94 94 ALA A C 1
ATOM 776 O O . ALA A 1 94 ? 15.617 -3.104 -5.758 1.00 93.94 94 ALA A O 1
ATOM 777 N N . GLU A 1 95 ? 14.150 -2.328 -4.232 1.00 95.00 95 GLU A N 1
ATOM 778 C CA . GLU A 1 95 ? 13.049 -3.243 -4.548 1.00 95.00 95 GLU A CA 1
ATOM 779 C C . GLU A 1 95 ? 11.832 -2.487 -5.110 1.00 95.00 95 GLU A C 1
ATOM 781 O O . GLU A 1 95 ? 10.761 -3.066 -5.249 1.00 95.00 95 GLU A O 1
ATOM 786 N N . GLY A 1 96 ? 11.948 -1.188 -5.412 1.00 92.94 96 GLY A N 1
ATOM 787 C CA . GLY A 1 96 ? 10.876 -0.409 -6.038 1.00 92.94 96 GLY A CA 1
ATOM 788 C C . GLY A 1 96 ? 9.660 -0.126 -5.146 1.00 92.94 96 GLY A C 1
ATOM 789 O O . GLY A 1 96 ? 8.604 0.219 -5.676 1.00 92.94 96 GLY A O 1
ATOM 790 N N . THR A 1 97 ? 9.785 -0.245 -3.816 1.00 96.44 97 THR A N 1
ATOM 791 C CA . THR A 1 97 ? 8.700 0.050 -2.864 1.00 96.44 97 THR A CA 1
ATOM 792 C C . THR A 1 97 ? 9.093 1.126 -1.854 1.00 96.44 97 THR A C 1
ATOM 794 O O . THR A 1 97 ? 9.911 0.927 -0.956 1.00 96.44 97 THR A O 1
ATOM 797 N N . TYR A 1 98 ? 8.518 2.317 -1.999 1.00 96.69 98 TYR A N 1
ATOM 798 C CA . TYR A 1 98 ? 8.892 3.478 -1.194 1.00 96.69 98 TYR A CA 1
ATOM 799 C C . TYR A 1 98 ? 7.731 4.462 -1.060 1.00 96.69 98 TYR A C 1
ATOM 801 O O . TYR A 1 98 ? 7.042 4.790 -2.026 1.00 96.69 98 TYR A O 1
ATOM 809 N N . LEU A 1 99 ? 7.522 4.935 0.166 1.00 97.00 99 LEU A N 1
ATOM 810 C CA . LEU A 1 99 ? 6.598 6.016 0.498 1.00 97.00 99 LEU A CA 1
ATOM 811 C C . LEU A 1 99 ? 7.266 7.395 0.343 1.00 97.00 99 LEU A C 1
ATOM 813 O O . LEU A 1 99 ? 6.573 8.401 0.193 1.00 97.00 99 LEU A O 1
ATOM 817 N N . GLU A 1 100 ? 8.600 7.437 0.397 1.00 97.62 100 GLU A N 1
ATOM 818 C CA . GLU A 1 100 ? 9.416 8.630 0.186 1.00 97.62 100 GLU A CA 1
ATOM 819 C C . GLU A 1 100 ? 9.089 9.302 -1.164 1.00 97.62 100 GLU A C 1
ATOM 821 O O . GLU A 1 100 ? 8.977 8.606 -2.174 1.00 97.62 100 GLU A O 1
ATOM 826 N N . PRO A 1 101 ? 8.927 10.639 -1.212 1.00 97.25 101 PRO A N 1
ATOM 827 C CA . PRO A 1 101 ? 8.646 11.337 -2.460 1.00 97.25 101 PRO A CA 1
ATOM 828 C C . PRO A 1 101 ? 9.728 11.147 -3.521 1.00 97.25 101 PRO A C 1
ATOM 830 O O . PRO A 1 101 ? 10.923 11.215 -3.231 1.00 97.25 101 PRO A O 1
ATOM 833 N N . ASP A 1 102 ? 9.300 10.999 -4.769 1.00 95.94 102 ASP A N 1
ATOM 834 C CA . ASP A 1 102 ? 10.170 10.754 -5.914 1.00 95.94 102 ASP A CA 1
ATOM 835 C C . ASP A 1 102 ? 9.858 11.689 -7.093 1.00 95.94 102 ASP A C 1
ATOM 837 O O . ASP A 1 102 ? 9.018 12.585 -7.011 1.00 95.94 102 ASP A O 1
ATOM 841 N N . GLN A 1 103 ? 10.545 11.491 -8.219 1.00 96.38 103 GLN A N 1
ATOM 842 C CA . GLN A 1 103 ? 10.289 12.271 -9.433 1.00 96.38 103 GLN A CA 1
ATOM 843 C C . GLN A 1 103 ? 9.073 11.779 -10.231 1.00 96.38 103 GLN A C 1
ATOM 845 O O . GLN A 1 103 ? 8.503 12.560 -10.990 1.00 96.38 103 GLN A O 1
ATOM 850 N N . ARG A 1 104 ? 8.679 10.504 -10.101 1.00 93.25 104 ARG A N 1
ATOM 851 C CA . ARG A 1 104 ? 7.595 9.911 -10.899 1.00 93.25 104 ARG A CA 1
ATOM 852 C C . ARG A 1 104 ? 6.217 10.221 -10.320 1.00 93.25 104 ARG A C 1
ATOM 854 O O . ARG A 1 104 ? 5.298 10.537 -11.070 1.00 93.25 104 ARG A O 1
ATOM 861 N N . TRP A 1 105 ? 6.071 10.098 -9.009 1.00 95.19 105 TRP A N 1
ATOM 862 C CA . TRP A 1 105 ? 4.822 10.232 -8.267 1.00 95.19 105 TRP A CA 1
ATOM 863 C C . TRP A 1 105 ? 4.808 11.435 -7.322 1.00 95.19 105 TRP A C 1
ATOM 865 O O . TRP A 1 105 ? 3.732 11.807 -6.844 1.00 95.19 105 TRP A O 1
ATOM 875 N N . GLY A 1 106 ? 5.949 12.072 -7.048 1.00 96.75 106 GLY A N 1
ATOM 876 C CA . GLY A 1 106 ? 6.012 13.211 -6.135 1.00 96.75 106 GLY A CA 1
ATOM 877 C C . GLY A 1 106 ? 5.501 12.817 -4.752 1.00 96.75 106 GLY A C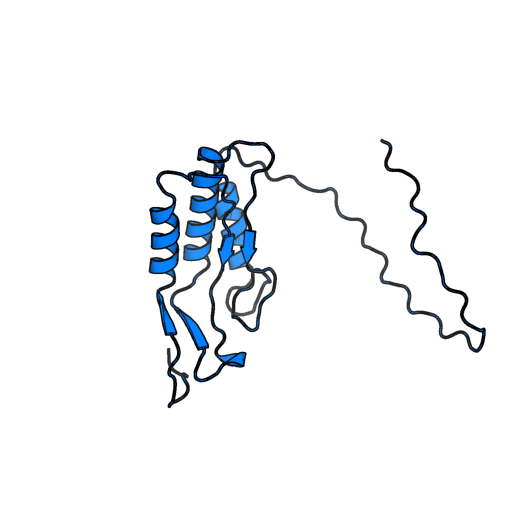 1
ATOM 878 O O . GLY A 1 106 ? 5.954 11.840 -4.164 1.00 96.75 106 GLY A O 1
ATOM 879 N N . THR A 1 107 ? 4.516 13.546 -4.231 1.00 98.06 107 THR A N 1
ATOM 880 C CA . THR A 1 107 ? 3.874 13.259 -2.936 1.00 98.06 107 THR A CA 1
ATOM 881 C C . THR A 1 107 ? 2.676 12.313 -3.026 1.00 98.06 107 THR A C 1
ATOM 883 O O . THR A 1 107 ? 2.080 11.999 -1.995 1.00 98.06 107 THR A O 1
ATOM 886 N N . SER A 1 108 ? 2.331 11.808 -4.216 1.00 98.12 108 SER A N 1
ATOM 887 C CA . SER A 1 108 ? 1.083 11.060 -4.441 1.00 98.12 108 SER A CA 1
ATOM 888 C C . SER A 1 108 ? 0.953 9.816 -3.558 1.00 98.12 108 SER A C 1
ATOM 890 O O . SER A 1 108 ? -0.146 9.484 -3.129 1.00 98.12 108 SER A O 1
ATOM 892 N N . ASN A 1 109 ? 2.059 9.137 -3.238 1.00 97.88 109 ASN A N 1
ATOM 893 C CA . ASN A 1 109 ? 2.055 7.974 -2.342 1.00 97.88 109 ASN A CA 1
ATOM 894 C C . ASN A 1 109 ? 1.697 8.349 -0.889 1.00 97.88 109 ASN A C 1
ATOM 896 O O . ASN A 1 109 ? 0.918 7.649 -0.237 1.00 97.88 109 ASN A O 1
ATOM 900 N N . LEU A 1 110 ? 2.208 9.481 -0.392 1.00 98.00 110 LEU A N 1
ATOM 901 C CA . LEU A 1 110 ? 1.854 10.016 0.929 1.00 98.00 110 LEU A CA 1
ATOM 902 C C . LEU A 1 110 ? 0.393 10.475 0.969 1.00 98.00 110 LEU A C 1
ATOM 904 O O 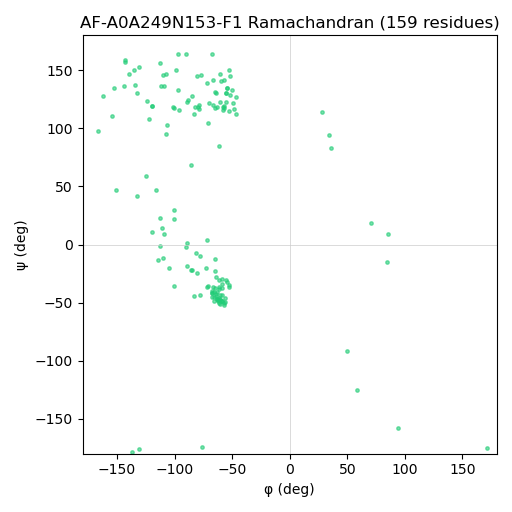. LEU A 1 110 ? -0.312 10.219 1.944 1.00 98.00 110 LEU A O 1
ATOM 908 N N . GLU A 1 111 ? -0.068 11.132 -0.093 1.00 98.38 111 GLU A N 1
ATOM 909 C CA . GLU A 1 111 ? -1.454 11.584 -0.235 1.00 98.38 111 GLU A CA 1
ATOM 910 C C . GLU A 1 111 ? -2.425 10.403 -0.321 1.00 98.38 111 GLU A C 1
ATOM 912 O O . GLU A 1 111 ? -3.469 10.413 0.331 1.00 98.38 111 GLU A O 1
ATOM 917 N N . ALA A 1 112 ? -2.055 9.352 -1.054 1.00 98.31 112 ALA A N 1
ATOM 918 C CA . ALA A 1 112 ? -2.788 8.095 -1.129 1.00 98.31 112 ALA A CA 1
ATOM 919 C C . ALA A 1 112 ? -2.932 7.443 0.250 1.00 98.31 112 ALA A C 1
ATOM 921 O O . ALA A 1 112 ? -4.046 7.091 0.640 1.00 98.31 112 ALA A O 1
ATOM 922 N N . PHE A 1 113 ? -1.840 7.339 1.014 1.00 97.94 113 PHE A N 1
ATOM 923 C CA . PHE A 1 113 ? -1.882 6.827 2.383 1.00 97.94 113 PHE A CA 1
ATOM 924 C C . PHE A 1 113 ? -2.781 7.687 3.281 1.00 97.94 113 PHE A C 1
ATOM 926 O O . PHE A 1 113 ? -3.702 7.169 3.913 1.00 97.94 113 PHE A O 1
ATOM 933 N N . ALA A 1 114 ? -2.568 9.007 3.297 1.00 96.88 114 ALA A N 1
ATOM 934 C CA . ALA A 1 114 ? -3.350 9.932 4.114 1.00 96.88 114 ALA A CA 1
ATOM 935 C C . ALA A 1 114 ? -4.848 9.868 3.776 1.00 96.88 114 ALA A C 1
ATOM 937 O O . ALA A 1 114 ? -5.682 9.797 4.677 1.00 96.88 114 ALA A O 1
ATOM 938 N N . SER A 1 115 ? -5.188 9.830 2.487 1.00 97.81 115 SER A N 1
ATOM 939 C CA . SER A 1 115 ? -6.564 9.697 2.011 1.00 97.81 115 SER A CA 1
ATOM 940 C C . SER A 1 115 ? -7.175 8.336 2.356 1.00 97.81 115 SER A C 1
ATOM 942 O O . SER A 1 115 ? -8.363 8.266 2.668 1.00 97.81 115 SER A O 1
ATOM 944 N N . GLY A 1 116 ? -6.388 7.256 2.315 1.00 97.44 116 GLY A N 1
ATOM 945 C CA . GLY A 1 116 ? -6.817 5.920 2.729 1.00 97.44 116 GLY A CA 1
ATOM 946 C C . GLY A 1 116 ? -7.172 5.874 4.213 1.00 97.44 116 GLY A C 1
ATOM 947 O O . GLY A 1 116 ? -8.257 5.420 4.560 1.00 97.44 116 GLY A O 1
ATOM 948 N N . VAL A 1 117 ? -6.312 6.432 5.069 1.00 96.19 117 VAL A N 1
ATOM 949 C CA . VAL A 1 117 ? -6.542 6.543 6.520 1.00 96.19 117 VAL A CA 1
ATOM 950 C C . VAL A 1 117 ? -7.773 7.400 6.830 1.00 96.19 117 VAL A C 1
ATOM 952 O O . VAL A 1 117 ? -8.631 6.989 7.601 1.00 96.19 117 VAL A O 1
ATOM 955 N N . GLN A 1 118 ? -7.891 8.579 6.211 1.00 95.81 118 GLN A N 1
ATOM 956 C CA . GLN A 1 118 ? -9.012 9.505 6.439 1.00 95.81 118 GLN A CA 1
ATOM 957 C C . GLN A 1 118 ? -10.367 8.952 5.982 1.00 95.81 118 GLN A C 1
ATOM 959 O O . GLN A 1 118 ? -11.404 9.406 6.459 1.00 95.81 118 GLN A O 1
ATOM 964 N N . ALA A 1 119 ? -10.369 7.996 5.053 1.00 96.44 119 ALA A N 1
ATOM 965 C CA . ALA A 1 119 ? -11.584 7.371 4.552 1.00 96.44 119 ALA A CA 1
ATOM 966 C C . ALA A 1 119 ? -12.169 6.310 5.501 1.00 96.44 119 ALA A C 1
ATOM 968 O O . ALA A 1 119 ? -13.284 5.855 5.248 1.00 96.44 119 ALA A O 1
ATOM 969 N N . VAL A 1 120 ? -11.450 5.903 6.555 1.00 95.19 120 VAL A N 1
ATOM 970 C CA . VAL A 1 120 ? -11.903 4.870 7.497 1.00 95.19 120 VAL A CA 1
ATOM 971 C C . VAL A 1 120 ? -12.462 5.516 8.771 1.00 95.19 120 VAL A C 1
ATOM 973 O O . VAL A 1 120 ? -11.722 6.188 9.496 1.00 95.19 120 VAL A O 1
ATOM 976 N N . PRO A 1 121 ? -13.759 5.327 9.082 1.00 90.81 121 PRO A N 1
ATOM 977 C CA . PRO A 1 121 ? -14.357 5.853 10.304 1.00 90.81 121 PRO A CA 1
ATOM 978 C C . PRO A 1 121 ? -13.690 5.296 11.567 1.00 90.81 121 PRO A C 1
ATOM 980 O O . PRO A 1 121 ? -13.273 4.144 11.611 1.00 90.81 121 PRO A O 1
ATOM 983 N N . GLY A 1 122 ? -13.616 6.108 12.623 1.00 86.88 122 GLY A N 1
ATOM 984 C CA . GLY A 1 122 ? -13.078 5.689 13.923 1.00 86.88 122 GLY A CA 1
ATOM 985 C C . GLY A 1 122 ? -11.554 5.776 14.054 1.00 86.88 122 GLY A C 1
ATOM 986 O O . GLY A 1 122 ? -11.054 5.817 15.178 1.00 86.88 122 GLY A O 1
ATOM 987 N N . ILE A 1 123 ? -10.808 5.910 12.952 1.00 88.69 123 ILE A N 1
ATOM 988 C CA . ILE A 1 123 ? -9.362 6.149 13.011 1.00 88.69 123 ILE A CA 1
ATOM 989 C C . ILE A 1 123 ? -9.093 7.635 13.247 1.00 88.69 123 ILE A C 1
ATOM 991 O O . ILE A 1 123 ? -9.424 8.498 12.432 1.00 88.69 123 ILE A O 1
ATOM 995 N N . ARG A 1 124 ? -8.451 7.951 14.375 1.00 84.94 124 ARG A N 1
ATOM 996 C CA . ARG A 1 124 ? -8.062 9.320 14.725 1.00 84.94 124 ARG A CA 1
ATOM 997 C C . ARG A 1 124 ? -6.581 9.543 14.449 1.00 84.94 124 ARG A C 1
ATOM 999 O O . ARG A 1 124 ? -5.723 8.961 15.104 1.00 84.94 124 ARG A O 1
ATOM 1006 N N . THR A 1 125 ? -6.267 10.474 13.552 1.00 83.81 125 THR A N 1
ATOM 1007 C CA . THR A 1 125 ? -4.884 10.931 13.370 1.00 83.81 125 THR A CA 1
ATOM 1008 C C . THR A 1 125 ? -4.442 11.755 14.577 1.00 83.81 125 THR A C 1
ATOM 1010 O O . THR A 1 125 ? -5.042 12.792 14.882 1.00 83.81 125 THR A O 1
ATOM 1013 N N . VAL A 1 126 ? -3.373 11.330 15.245 1.00 84.56 126 VAL A N 1
ATOM 1014 C CA . VAL A 1 126 ? -2.751 12.098 16.327 1.00 84.56 126 VAL A CA 1
ATOM 1015 C C . VAL A 1 126 ? -1.715 13.043 15.728 1.00 84.56 126 VAL A C 1
ATOM 1017 O O . VAL A 1 126 ? -0.794 12.619 15.030 1.00 84.56 126 VAL A O 1
ATOM 1020 N N . ARG A 1 127 ? -1.850 14.344 16.002 1.00 81.12 127 ARG A N 1
ATOM 1021 C CA . ARG A 1 127 ? -0.782 15.304 15.714 1.00 81.12 127 ARG A CA 1
ATOM 1022 C C . ARG A 1 127 ? 0.211 15.280 16.861 1.00 81.12 127 ARG A C 1
ATOM 1024 O O . ARG A 1 127 ? -0.100 15.726 17.961 1.00 81.12 127 ARG A O 1
ATOM 1031 N N . TRP A 1 128 ? 1.412 14.799 16.580 1.00 78.00 128 TRP A N 1
ATOM 1032 C CA . TRP A 1 128 ? 2.528 14.948 17.499 1.00 78.00 128 TRP A CA 1
ATOM 1033 C C . TRP A 1 128 ? 2.912 16.433 17.609 1.00 78.00 128 TRP A C 1
ATOM 1035 O O . TRP A 1 128 ? 2.888 17.141 16.593 1.00 78.00 128 TRP A O 1
ATOM 1045 N N . PRO A 1 129 ? 3.269 16.932 18.809 1.00 82.19 129 PRO A N 1
ATOM 1046 C CA . PRO A 1 129 ? 3.868 18.254 18.948 1.00 82.19 129 PRO A CA 1
ATOM 1047 C C . PRO A 1 129 ? 5.056 18.374 17.993 1.00 82.19 129 PRO A C 1
ATOM 1049 O O . PRO A 1 129 ? 5.761 17.388 17.772 1.00 82.19 129 PRO A O 1
ATOM 1052 N N . ARG A 1 130 ? 5.293 19.565 17.421 1.00 75.38 130 ARG A N 1
ATOM 1053 C CA . ARG A 1 130 ? 6.458 19.785 16.549 1.00 75.38 130 ARG A CA 1
ATOM 1054 C C . ARG A 1 130 ? 7.703 19.238 17.244 1.00 75.38 130 ARG A C 1
ATOM 1056 O O . ARG A 1 130 ? 8.081 19.731 18.307 1.00 75.38 130 ARG A O 1
ATOM 1063 N N . ALA A 1 131 ? 8.319 18.225 16.640 1.00 67.25 131 ALA A N 1
ATOM 1064 C CA . ALA A 1 131 ? 9.538 17.645 17.169 1.00 67.25 131 ALA A CA 1
ATOM 1065 C C . ALA A 1 131 ? 10.582 18.758 17.326 1.00 67.25 131 ALA A C 1
ATOM 1067 O O . ALA A 1 131 ? 10.823 19.538 16.397 1.00 67.25 131 ALA A O 1
ATOM 1068 N N . ARG A 1 132 ? 11.210 18.847 18.505 1.00 67.12 132 ARG A N 1
ATOM 1069 C CA . ARG A 1 132 ? 12.439 19.633 18.644 1.00 67.12 132 ARG A CA 1
ATOM 1070 C C . ARG A 1 132 ? 13.448 19.009 17.689 1.00 67.12 132 ARG A C 1
ATOM 1072 O O . ARG A 1 132 ? 13.708 17.813 17.801 1.00 67.12 132 ARG A O 1
ATOM 1079 N N . ARG A 1 133 ? 13.991 19.786 16.741 1.00 64.44 133 ARG A N 1
ATOM 1080 C CA . ARG A 1 133 ? 15.100 19.313 15.900 1.00 64.44 133 ARG A CA 1
ATOM 1081 C C . ARG A 1 133 ? 16.152 18.718 16.829 1.00 64.44 133 ARG A C 1
ATOM 1083 O O . ARG A 1 133 ? 16.643 19.420 17.712 1.00 64.44 133 ARG A O 1
ATOM 1090 N N . CYS A 1 134 ? 16.492 17.445 16.637 1.00 60.06 134 CYS A N 1
ATOM 1091 C CA . CYS A 1 134 ? 17.715 16.923 17.219 1.00 60.06 134 CYS A CA 1
ATOM 1092 C C . CYS A 1 134 ? 18.835 17.834 16.725 1.00 60.06 134 CYS A C 1
ATOM 1094 O O . CYS A 1 134 ? 18.974 18.037 15.515 1.00 60.06 134 CYS A O 1
ATOM 1096 N N . ASN A 1 135 ? 19.582 18.434 17.655 1.00 68.50 135 ASN A N 1
ATOM 1097 C CA . ASN A 1 135 ? 20.769 19.187 17.282 1.00 68.50 135 ASN A CA 1
ATOM 1098 C C . ASN A 1 135 ? 21.614 18.257 16.401 1.00 68.50 135 ASN A C 1
ATOM 1100 O O . ASN A 1 135 ? 21.819 17.103 16.804 1.00 68.50 135 ASN A O 1
ATOM 1104 N N . PRO A 1 136 ? 22.061 18.691 15.206 1.00 64.94 136 PRO A N 1
ATOM 1105 C CA . PRO A 1 136 ? 22.974 17.877 14.419 1.00 64.94 136 PRO A CA 1
ATOM 1106 C C . PRO A 1 136 ? 24.108 17.457 15.347 1.00 64.94 136 PRO A C 1
ATOM 1108 O O . PRO A 1 136 ? 24.599 18.294 16.111 1.00 64.94 136 PRO A O 1
ATOM 1111 N N . LYS A 1 137 ? 24.467 16.162 15.342 1.00 63.22 137 LYS A N 1
ATOM 1112 C CA . LYS A 1 137 ? 25.606 15.664 16.124 1.00 63.22 137 LYS A CA 1
ATOM 1113 C C . LYS A 1 137 ? 26.752 16.632 15.851 1.00 63.22 137 LYS A C 1
ATOM 1115 O O . LYS A 1 137 ? 27.179 16.756 14.702 1.00 63.22 137 LYS A O 1
ATOM 1120 N N . SER A 1 138 ? 27.159 17.402 16.861 1.00 58.53 138 SER A N 1
ATOM 1121 C CA . SER A 1 138 ? 28.216 18.386 16.682 1.00 58.53 138 SER A CA 1
ATOM 1122 C C . SER A 1 138 ? 29.421 17.636 16.127 1.00 58.53 138 SER A C 1
ATOM 1124 O O . SER A 1 138 ? 29.757 16.560 16.628 1.00 58.53 138 SER A O 1
ATOM 1126 N N . ARG A 1 139 ? 30.023 18.146 15.040 1.00 48.41 139 ARG A N 1
ATOM 1127 C CA . ARG A 1 139 ? 31.255 17.561 14.495 1.00 48.41 139 ARG A CA 1
ATOM 1128 C C . ARG A 1 139 ? 32.203 17.337 15.676 1.00 48.41 139 ARG A C 1
ATOM 1130 O O . ARG A 1 139 ? 32.426 18.299 16.422 1.00 48.41 139 ARG A O 1
ATOM 1137 N N . PRO A 1 140 ? 32.744 16.124 15.886 1.00 50.25 140 PRO A N 1
ATOM 1138 C CA . PRO A 1 140 ? 33.753 15.959 16.910 1.00 50.25 140 PRO A CA 1
ATOM 1139 C C . PRO A 1 140 ? 34.885 16.918 16.546 1.00 50.25 140 PRO A C 1
ATOM 1141 O O . PRO A 1 140 ? 35.442 16.850 15.450 1.00 50.25 140 PRO A O 1
ATOM 1144 N N . ARG A 1 141 ? 35.175 17.879 17.431 1.00 49.81 141 ARG A N 1
ATOM 1145 C CA . ARG A 1 141 ? 36.424 18.630 17.331 1.00 49.81 141 ARG A CA 1
ATOM 1146 C C . ARG A 1 141 ? 37.517 17.575 17.402 1.00 49.81 141 ARG A C 1
ATOM 1148 O O . ARG A 1 141 ? 37.621 16.903 18.426 1.00 49.81 141 ARG A O 1
ATOM 1155 N N . LEU A 1 142 ? 38.281 17.414 16.326 1.00 47.72 142 LEU A N 1
ATOM 1156 C CA . LEU A 1 142 ? 39.542 16.684 16.353 1.00 47.72 142 LEU A CA 1
ATOM 1157 C C . LEU A 1 142 ? 40.459 17.441 17.326 1.00 47.72 142 LEU A C 1
ATOM 1159 O O . LEU A 1 142 ? 41.173 18.357 16.932 1.00 47.72 142 LEU A O 1
ATOM 1163 N N . ARG A 1 143 ? 40.355 17.152 18.627 1.00 40.50 143 ARG A N 1
ATOM 1164 C CA . ARG A 1 143 ? 41.372 17.523 19.609 1.00 40.50 143 ARG A CA 1
ATOM 1165 C C . ARG A 1 143 ? 42.355 16.370 19.652 1.00 40.50 143 ARG A C 1
ATOM 1167 O O . ARG A 1 143 ? 41.952 15.226 19.848 1.00 40.50 143 ARG A O 1
ATOM 1174 N N . GLY A 1 144 ? 43.611 16.706 19.382 1.00 43.88 144 GLY A N 1
ATOM 1175 C CA . GLY A 1 144 ? 44.729 15.783 19.410 1.00 43.88 144 GLY A CA 1
ATOM 1176 C C . GLY A 1 144 ? 44.829 15.017 20.726 1.00 43.88 144 GLY A C 1
ATOM 1177 O O . GLY A 1 144 ? 44.429 15.514 21.775 1.00 43.88 144 GLY A O 1
ATOM 1178 N N . SER A 1 145 ? 45.360 13.801 20.585 1.00 46.53 145 SER A N 1
ATOM 1179 C CA . SER A 1 145 ? 46.082 13.018 21.592 1.00 46.53 145 SER A CA 1
ATOM 1180 C C . SER A 1 145 ? 45.590 13.144 23.037 1.00 46.53 145 SER A C 1
ATOM 1182 O O . 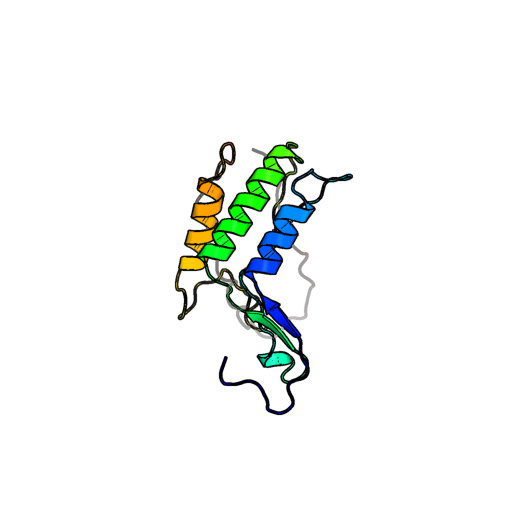SER A 1 145 ? 46.201 13.847 23.832 1.00 46.53 145 SER A O 1
ATOM 1184 N N . ASP A 1 146 ? 44.552 12.385 23.388 1.00 43.28 146 ASP A N 1
ATOM 1185 C CA . ASP A 1 146 ? 44.349 11.915 24.762 1.00 43.28 146 ASP A CA 1
ATOM 1186 C C . ASP A 1 146 ? 43.755 10.494 24.730 1.00 43.28 146 ASP A C 1
ATOM 1188 O O . ASP A 1 146 ? 42.871 10.219 23.908 1.00 43.28 146 ASP A O 1
ATOM 1192 N N . PRO A 1 147 ? 44.244 9.557 25.566 1.00 44.12 147 PRO A N 1
ATOM 1193 C CA . PRO A 1 147 ? 43.886 8.150 25.474 1.00 44.12 147 PRO A CA 1
ATOM 1194 C C . PRO A 1 147 ? 42.442 7.902 25.932 1.00 44.12 147 PRO A C 1
ATOM 1196 O O . PRO A 1 147 ? 41.941 8.463 26.907 1.00 44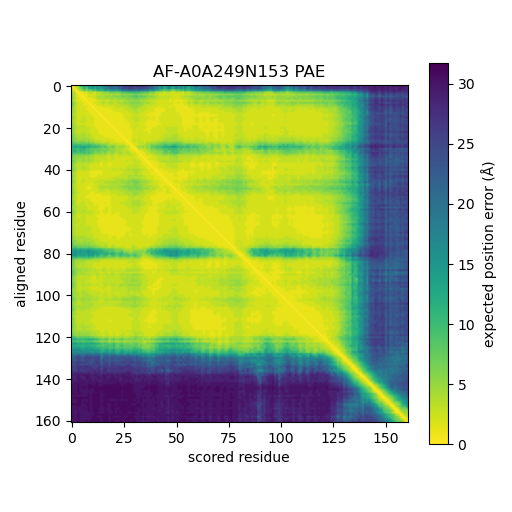.12 147 PRO A O 1
ATOM 1199 N N . VAL A 1 148 ? 41.773 7.034 25.177 1.00 42.22 148 VAL A N 1
ATOM 1200 C CA . VAL A 1 148 ? 40.352 6.681 25.248 1.00 42.22 148 VAL A CA 1
ATOM 1201 C C . VAL A 1 148 ? 39.923 6.271 26.665 1.00 42.22 148 VAL A C 1
ATOM 1203 O O . VAL A 1 148 ? 40.311 5.215 27.157 1.00 42.22 148 VAL A O 1
ATOM 1206 N N . ARG A 1 149 ? 39.032 7.053 27.294 1.00 38.84 149 ARG A N 1
ATOM 1207 C CA . ARG A 1 149 ? 38.120 6.542 28.335 1.00 38.84 149 ARG A CA 1
ATOM 1208 C C . ARG A 1 149 ? 36.762 6.225 27.701 1.00 38.84 149 ARG A C 1
ATOM 1210 O O . ARG A 1 149 ? 36.236 7.079 26.981 1.00 38.84 149 ARG A O 1
ATOM 1217 N N . PRO A 1 150 ? 36.156 5.055 27.968 1.00 39.50 150 PRO A N 1
ATOM 1218 C CA . PRO A 1 150 ? 34.838 4.733 27.439 1.00 39.50 150 PRO A CA 1
ATOM 1219 C C . PRO A 1 150 ? 33.794 5.665 28.068 1.00 39.50 150 PRO A C 1
ATOM 1221 O O . PRO A 1 150 ? 33.626 5.707 29.288 1.00 39.50 150 PRO A O 1
ATOM 1224 N N . LYS A 1 151 ? 33.096 6.445 27.235 1.00 42.56 151 LYS A N 1
ATOM 1225 C CA . LYS A 1 151 ? 31.949 7.243 27.674 1.00 42.56 151 LYS A CA 1
ATOM 1226 C C . LYS A 1 151 ? 30.735 6.327 27.787 1.00 42.56 151 LYS A C 1
ATOM 1228 O O . LYS A 1 151 ? 30.291 5.764 26.791 1.00 42.56 151 LYS A O 1
ATOM 1233 N N . ARG A 1 152 ? 30.227 6.192 29.015 1.00 38.31 152 ARG A N 1
ATOM 1234 C CA . ARG A 1 152 ? 28.943 5.558 29.324 1.00 38.31 152 ARG A CA 1
ATOM 1235 C C . ARG A 1 152 ? 27.830 6.214 28.505 1.00 38.31 152 ARG A C 1
ATOM 1237 O O . ARG A 1 152 ? 27.782 7.437 28.371 1.00 38.31 152 ARG A O 1
ATOM 1244 N N . CYS A 1 153 ? 26.986 5.368 27.931 1.00 36.06 153 CYS A N 1
ATOM 1245 C CA . CYS A 1 153 ? 25.785 5.756 27.215 1.00 36.06 153 CYS A CA 1
ATOM 1246 C C . CYS A 1 153 ? 24.817 6.404 28.214 1.00 36.06 153 CYS A C 1
ATOM 1248 O O . CYS A 1 153 ? 24.426 5.754 29.173 1.00 36.06 153 CYS A O 1
ATOM 1250 N N . CYS A 1 154 ? 24.508 7.682 27.989 1.00 39.00 154 CYS A N 1
ATOM 1251 C CA . CYS A 1 154 ? 23.300 8.388 28.416 1.00 39.00 154 CYS A CA 1
ATOM 1252 C C . CYS A 1 154 ? 22.674 7.982 29.766 1.00 39.00 154 CYS A C 1
ATOM 1254 O O . CYS A 1 154 ? 21.774 7.149 29.812 1.00 39.00 154 CYS A O 1
ATOM 1256 N N . ASP A 1 155 ? 23.041 8.703 30.826 1.00 34.81 155 ASP A N 1
ATOM 1257 C CA . ASP A 1 155 ? 22.172 8.887 31.990 1.00 34.81 155 ASP A CA 1
ATOM 1258 C C . ASP A 1 155 ? 21.001 9.809 31.582 1.00 34.81 155 ASP A C 1
ATOM 1260 O O . ASP A 1 155 ? 21.170 11.016 31.391 1.00 34.81 155 ASP A O 1
ATOM 1264 N N . LEU A 1 156 ? 19.817 9.229 31.377 1.00 39.72 156 LEU A N 1
ATOM 1265 C CA . LEU A 1 156 ? 18.546 9.947 31.225 1.00 39.72 156 LEU A CA 1
ATOM 1266 C C . LEU A 1 156 ? 17.965 10.242 32.620 1.00 39.72 156 LEU A C 1
ATOM 1268 O O . LEU A 1 156 ? 17.759 9.292 33.377 1.00 39.72 156 LEU A O 1
ATOM 1272 N N . PRO A 1 157 ? 17.600 11.489 32.971 1.00 38.16 157 PRO A N 1
ATOM 1273 C CA . PRO A 1 157 ? 16.661 11.709 34.055 1.00 38.16 157 PRO A CA 1
ATOM 1274 C C . PRO A 1 157 ? 15.228 11.486 33.551 1.00 38.16 157 PRO A C 1
ATOM 1276 O O . PRO A 1 157 ? 14.767 12.156 32.630 1.00 38.16 157 PRO A O 1
ATOM 1279 N N . ALA A 1 158 ? 14.586 10.495 34.170 1.00 35.59 158 ALA A N 1
ATOM 1280 C CA . ALA A 1 158 ? 13.158 10.333 34.443 1.00 35.59 158 ALA A CA 1
ATOM 1281 C C . ALA A 1 158 ? 12.138 10.995 33.491 1.00 35.59 158 ALA A C 1
ATOM 1283 O O . ALA A 1 158 ? 11.923 12.206 33.499 1.00 35.59 158 ALA A O 1
ATOM 1284 N N . CYS A 1 159 ? 11.379 10.139 32.798 1.00 34.62 159 CYS A N 1
ATOM 1285 C CA . CYS A 1 159 ? 9.967 10.401 32.529 1.00 34.62 159 CYS A CA 1
ATOM 1286 C C . CYS A 1 159 ? 9.245 10.605 33.866 1.00 34.62 159 CYS A C 1
ATOM 1288 O O . CYS A 1 159 ? 9.211 9.672 34.662 1.00 34.62 159 CYS A O 1
ATOM 1290 N N . LEU A 1 160 ? 8.684 11.791 34.093 1.00 32.19 160 LEU A N 1
ATOM 1291 C CA . LEU A 1 160 ? 7.610 12.063 35.053 1.00 32.19 160 LEU A CA 1
ATOM 1292 C C . LEU A 1 160 ? 7.046 13.460 34.747 1.00 32.19 160 LEU A C 1
ATOM 1294 O O . LEU A 1 160 ? 7.648 14.463 35.129 1.00 32.19 160 LEU A O 1
ATOM 1298 N N . ALA A 1 161 ? 5.939 13.487 33.999 1.00 32.72 161 ALA A N 1
ATOM 1299 C CA . ALA A 1 161 ? 4.825 14.445 34.043 1.00 32.72 161 ALA A CA 1
ATOM 1300 C C . ALA A 1 161 ? 3.876 14.152 32.872 1.00 32.72 161 ALA A C 1
ATOM 1302 O O . ALA A 1 161 ? 4.340 14.232 31.710 1.00 32.72 161 ALA A O 1
#

Solvent-accessible surface area (backbone atoms only — not comparable to full-atom values): 10022 Å² total; per-residue (Å²): 139,91,80,73,56,96,74,55,72,45,51,79,42,56,32,63,59,52,48,51,50,55,52,59,73,43,68,88,46,68,100,58,98,77,70,55,65,48,55,50,37,32,39,22,42,90,78,41,55,34,69,19,51,32,33,47,83,52,37,46,67,58,35,17,52,46,48,28,52,52,52,50,48,39,59,70,66,42,72,54,99,81,64,60,76,47,67,49,30,60,71,40,64,67,39,46,10,46,45,57,69,49,92,89,58,38,59,42,47,49,50,21,49,54,52,15,51,71,71,34,86,91,64,76,88,78,82,74,73,84,73,75,77,75,73,72,79,72,76,78,76,87,70,79,91,74,85,89,71,89,78,78,82,76,90,75,85,72,94,84,134

Foldseek 3Di:
DPDADPLAPAEEAAQLVVLVVVLVVQVPHDPDDDAEEFWQWFWQCVPVRRHIYGHPPRDLQSRLVSLLSSVQSQCVHVVDPPGHHHYPDCDPVNGPTHCDADDPQGNSNVVSNVNSQVVHPPRDDDDDDPDDPDDPPPDPPPDDDDDDDDDDPDDDPDDDD

pLDDT: mean 84.56, std 20.0, range [32.19, 98.5]

Radius of gyration: 21.88 Å; Cα contacts (8 Å, |Δi|>4): 189; chains: 1; bounding box: 60×37×58 Å

Organism: Sphingobium xenophagum (NCBI:txid121428)

InterPro domains:
  IPR032719 Glycosyltransferase WbsX [PTHR41244] (6-122)
  IPR060009 Glycosyltransferase WbsX, N-terminal domain [PF14307] (7-112)

Secondary structure (DSSP, 8-state):
-----TT---EEEEHHHHHHHHHHHTTT--SS----EEES-EE-HHHHTTS-EEEET--HHHHHHHHHHHHHHHHHH--STT---EEE-SEEGGGTEE-S-BTTTBTHHHHHHHHHHHTSTTPPPP-PPPPPPPPP-PPP--------PPPPP--------

Mean predicted aligned error: 10.52 Å